Protein AF-A0A099T6M3-F1 (afdb_monomer_lite)

Foldseek 3Di:
DDAPPLLHRPLVVLLVVLVVQDQADEEEAVDPPRRHGDAPVSLLSNLVSNPYLREYEYECQPVVVDPPVRDDDSVVSVQVSVHWYKYKYDCVPPVVVVVQQDIDIDTDDPVVVVVVVVVDDPDDGDPVND

Radius of gyration: 15.7 Å; chains: 1; bounding box: 40×29×44 Å

Secondary structure (DSSP, 8-state):
--B-TTS-B-HHHHHHHHTT--SEEEEESS-TTT-SPPPHHHHHHHHHH--S--EEEEE-TTGGGS-GGG---HHHHHHHTT--EEEEEETTSTT--GGG--EEEEES-HHHHHHHHTTS-S--S-GGG-

pLDDT: mean 90.84, std 5.81, range [60.56, 97.12]

Structure (mmCIF, N/CA/C/O backbone):
data_AF-A0A099T6M3-F1
#
_entry.id   AF-A0A099T6M3-F1
#
loop_
_atom_site.group_PDB
_atom_site.id
_atom_site.type_symbol
_atom_site.label_atom_id
_atom_site.label_alt_id
_atom_site.label_comp_id
_atom_site.label_asym_id
_atom_site.label_entity_id
_atom_site.label_seq_id
_atom_site.pdbx_PDB_ins_code
_atom_site.Cartn_x
_atom_site.Cartn_y
_atom_site.Cartn_z
_atom_site.occupancy
_atom_site.B_iso_or_equiv
_atom_site.auth_seq_id
_atom_site.auth_comp_id
_atom_site.auth_asym_id
_atom_site.auth_atom_id
_atom_site.pdbx_PDB_model_num
ATOM 1 N N . MET A 1 1 ? -5.993 -12.009 -8.857 1.00 60.56 1 MET A N 1
ATOM 2 C CA . MET A 1 1 ? -6.491 -10.778 -9.497 1.00 60.56 1 MET A CA 1
ATOM 3 C C . MET A 1 1 ? -6.221 -10.928 -10.981 1.00 60.56 1 MET A C 1
ATOM 5 O O . MET A 1 1 ? -5.105 -11.323 -11.295 1.00 60.56 1 MET A O 1
ATOM 9 N N . PRO A 1 2 ? -7.208 -10.761 -11.869 1.00 81.62 2 PRO A N 1
ATOM 10 C CA . PRO A 1 2 ? -6.919 -10.769 -13.295 1.00 81.62 2 PRO A CA 1
ATOM 11 C C . PRO A 1 2 ? -6.010 -9.572 -13.632 1.00 81.62 2 PRO A C 1
ATOM 13 O O . PRO A 1 2 ? -6.097 -8.530 -12.978 1.00 81.62 2 PRO A O 1
ATOM 16 N N . PHE A 1 3 ? -5.124 -9.748 -14.606 1.00 86.38 3 PHE A N 1
ATOM 17 C CA . PHE A 1 3 ? -4.230 -8.712 -15.127 1.00 86.38 3 PHE A CA 1
ATOM 18 C C . PHE A 1 3 ? -4.585 -8.428 -16.588 1.00 86.38 3 PHE A C 1
ATOM 20 O O . PHE A 1 3 ? -5.247 -9.244 -17.237 1.00 86.38 3 PHE A O 1
ATOM 27 N N . ASN A 1 4 ? -4.142 -7.287 -17.107 1.00 87.44 4 ASN A N 1
ATOM 28 C CA . ASN A 1 4 ? -4.108 -7.062 -18.550 1.00 87.44 4 ASN A CA 1
ATOM 29 C C . ASN A 1 4 ? -3.147 -8.057 -19.229 1.00 87.44 4 ASN A C 1
ATOM 31 O O . ASN A 1 4 ? -2.339 -8.716 -18.572 1.00 87.44 4 ASN A O 1
ATOM 35 N N . ALA A 1 5 ? -3.204 -8.154 -20.560 1.00 88.50 5 ALA A N 1
ATOM 36 C CA . ALA A 1 5 ? -2.307 -9.024 -21.331 1.00 88.50 5 ALA A CA 1
ATOM 37 C C . ALA A 1 5 ? -0.815 -8.658 -21.171 1.00 88.50 5 ALA A C 1
ATOM 39 O O . ALA A 1 5 ? 0.049 -9.515 -21.333 1.00 88.50 5 ALA A O 1
ATOM 40 N N . ASP A 1 6 ? -0.524 -7.401 -20.828 1.00 87.06 6 ASP A N 1
ATOM 41 C CA . ASP A 1 6 ? 0.810 -6.878 -20.516 1.00 87.06 6 ASP A CA 1
ATOM 42 C C . ASP A 1 6 ? 1.176 -6.994 -19.023 1.00 87.06 6 ASP A C 1
ATOM 44 O O . ASP A 1 6 ? 2.159 -6.407 -18.578 1.00 87.06 6 ASP A O 1
ATOM 48 N N . TRP A 1 7 ? 0.380 -7.740 -18.251 1.00 86.88 7 TRP A N 1
ATOM 49 C CA . TRP A 1 7 ? 0.502 -7.934 -16.806 1.00 86.88 7 TRP A CA 1
ATOM 50 C C . TRP A 1 7 ? 0.225 -6.699 -15.941 1.00 86.88 7 TRP A C 1
ATOM 52 O O . TRP A 1 7 ? 0.277 -6.801 -14.716 1.00 86.88 7 TRP A O 1
ATOM 62 N N . SER A 1 8 ? -0.145 -5.554 -16.518 1.00 86.88 8 SER A N 1
ATOM 63 C CA . SER A 1 8 ? -0.546 -4.385 -15.731 1.00 86.88 8 SER A CA 1
ATOM 64 C C . SER A 1 8 ? -1.851 -4.631 -14.956 1.00 86.88 8 SER A C 1
ATOM 66 O O . SER A 1 8 ? -2.659 -5.517 -15.267 1.00 86.88 8 SER A O 1
ATOM 68 N N . LEU A 1 9 ? -2.055 -3.847 -13.895 1.00 88.69 9 LEU A N 1
ATOM 69 C CA . LEU A 1 9 ? -3.257 -3.924 -13.069 1.00 88.69 9 LEU A CA 1
ATOM 70 C C . LEU A 1 9 ? -4.497 -3.501 -13.868 1.00 88.69 9 LEU A C 1
ATOM 72 O O . LEU A 1 9 ? -4.487 -2.513 -14.596 1.00 88.69 9 LEU A O 1
ATOM 76 N N . LEU A 1 10 ? -5.614 -4.203 -13.666 1.00 91.69 10 LEU A N 1
ATOM 77 C CA . LEU A 1 10 ? -6.906 -3.835 -14.252 1.00 91.69 10 LEU A CA 1
ATOM 78 C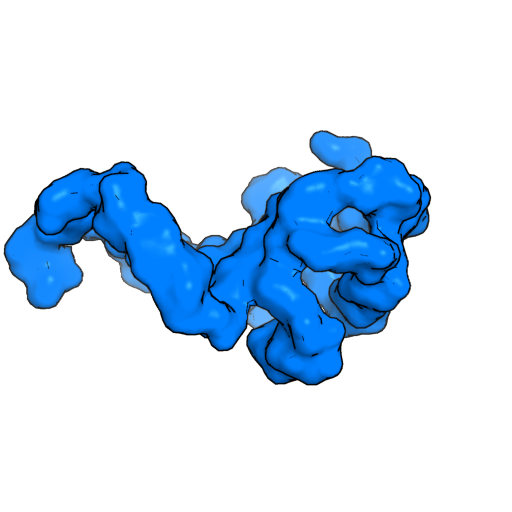 C . LEU A 1 10 ? -7.539 -2.656 -13.497 1.00 91.69 10 LEU A C 1
ATOM 80 O O . LEU A 1 10 ? -8.507 -2.832 -12.757 1.00 91.69 10 LEU A O 1
ATOM 84 N N . ILE A 1 11 ? -6.999 -1.448 -13.679 1.00 93.06 11 ILE A N 1
ATOM 85 C CA . ILE A 1 11 ? -7.402 -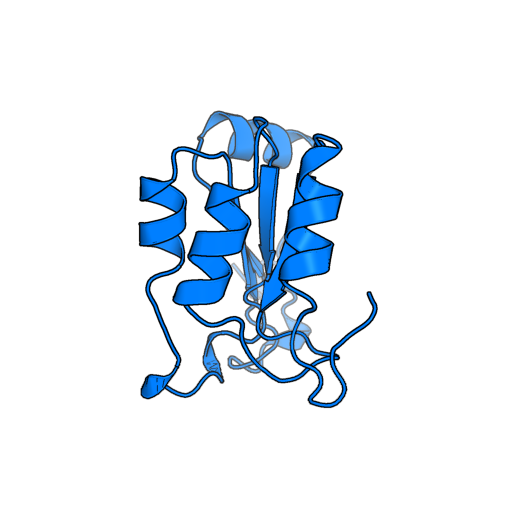0.242 -12.936 1.00 93.06 11 ILE A CA 1
ATOM 86 C C . ILE A 1 11 ? -8.910 0.017 -13.015 1.00 93.06 11 ILE A C 1
ATOM 88 O O . ILE A 1 11 ? -9.532 0.267 -11.988 1.00 93.06 11 ILE A O 1
ATOM 92 N N . GLY A 1 12 ? -9.526 -0.119 -14.194 1.00 93.44 12 GLY A N 1
ATOM 93 C CA . GLY A 1 12 ? -10.978 0.049 -14.346 1.00 93.44 12 GLY A CA 1
ATOM 94 C C . GLY A 1 12 ? -11.786 -0.919 -13.473 1.00 93.44 12 GLY A C 1
ATOM 95 O O . GLY A 1 12 ? -12.680 -0.497 -12.744 1.00 93.44 12 GLY A O 1
ATOM 96 N N . VAL A 1 13 ? -11.399 -2.198 -13.462 1.00 93.19 13 VAL A N 1
ATOM 97 C CA . VAL A 1 13 ? -12.042 -3.229 -12.631 1.00 93.19 13 VAL A CA 1
ATOM 98 C C . VAL A 1 13 ? -11.828 -2.945 -11.143 1.00 93.19 13 VAL A C 1
ATOM 100 O O . VAL A 1 13 ? -12.756 -3.095 -10.354 1.00 93.19 13 VAL A O 1
ATOM 103 N N . ILE A 1 14 ? -10.631 -2.495 -10.749 1.00 92.88 14 ILE A N 1
ATOM 104 C CA . ILE A 1 14 ? -10.344 -2.081 -9.366 1.00 92.88 14 ILE A CA 1
ATOM 105 C C . ILE A 1 14 ? -11.281 -0.949 -8.954 1.00 92.88 14 ILE A C 1
ATOM 107 O O . ILE A 1 14 ? -11.954 -1.055 -7.931 1.00 92.88 14 ILE A O 1
ATOM 111 N N . CYS A 1 15 ? -11.356 0.112 -9.757 1.00 94.56 15 CYS A N 1
ATOM 112 C CA . CYS A 1 15 ? -12.229 1.255 -9.514 1.00 94.56 15 CYS A CA 1
ATOM 113 C C . CYS A 1 15 ? -13.701 0.840 -9.380 1.00 94.56 15 CYS A C 1
ATOM 115 O O . CYS A 1 15 ? -14.398 1.347 -8.503 1.00 94.56 15 CYS A O 1
ATOM 117 N N . ASP A 1 16 ? -14.173 -0.100 -10.201 1.00 93.88 16 ASP A N 1
ATOM 118 C CA . ASP A 1 16 ? -15.542 -0.612 -10.118 1.00 93.88 16 ASP A CA 1
ATOM 119 C C . ASP A 1 16 ? -15.795 -1.420 -8.842 1.00 93.88 16 ASP A C 1
ATOM 121 O O . ASP A 1 16 ? -16.809 -1.208 -8.176 1.00 93.88 16 ASP A O 1
ATOM 125 N N . VAL A 1 17 ? -14.861 -2.286 -8.441 1.00 92.81 17 VAL A N 1
ATOM 126 C CA . VAL A 1 17 ? -14.961 -3.040 -7.180 1.00 92.81 17 VAL A CA 1
ATOM 127 C C . VAL A 1 17 ? -14.935 -2.102 -5.973 1.00 92.81 17 VAL A C 1
ATOM 129 O O . VAL A 1 17 ? -15.675 -2.308 -5.016 1.00 92.81 17 VAL A O 1
ATOM 132 N N . LEU A 1 18 ? -14.156 -1.020 -6.008 1.00 93.56 18 LEU A N 1
ATOM 133 C CA . LEU A 1 18 ? -14.120 -0.039 -4.917 1.00 93.56 18 LEU A CA 1
ATOM 134 C C . LEU A 1 18 ? -15.481 0.637 -4.665 1.00 93.56 18 LEU A C 1
ATOM 136 O O . LEU A 1 18 ? -15.753 1.059 -3.537 1.00 93.56 18 LEU A O 1
ATOM 140 N N . LYS A 1 19 ? -16.386 0.661 -5.655 1.00 90.75 19 LYS A N 1
ATOM 141 C CA . LYS A 1 19 ? -17.764 1.161 -5.483 1.00 90.75 19 LYS A CA 1
ATOM 142 C C . LYS A 1 19 ? -18.595 0.299 -4.532 1.00 90.75 19 LYS A C 1
ATOM 144 O O . LYS A 1 19 ? -19.563 0.802 -3.964 1.00 90.75 19 LYS A O 1
ATOM 149 N N . THR A 1 20 ? -18.206 -0.954 -4.279 1.00 92.75 20 THR A N 1
ATOM 150 C CA . THR A 1 20 ? -18.861 -1.808 -3.273 1.00 92.75 20 THR A CA 1
ATOM 151 C C . THR A 1 20 ? -18.496 -1.424 -1.834 1.00 92.75 20 THR A C 1
ATOM 153 O O . THR A 1 20 ? -18.927 -2.101 -0.904 1.00 92.75 20 THR A O 1
ATOM 156 N N . LYS A 1 21 ? -17.711 -0.351 -1.635 1.00 94.19 21 LYS A N 1
ATOM 157 C CA . LYS A 1 21 ? -17.285 0.184 -0.329 1.00 94.19 21 LYS A CA 1
ATOM 158 C C . LYS A 1 21 ? -16.572 -0.864 0.539 1.00 94.19 21 LYS A C 1
ATOM 160 O O . LYS A 1 21 ? -17.001 -1.124 1.667 1.00 94.19 21 LYS A O 1
ATOM 165 N N . PRO A 1 22 ? -15.490 -1.490 0.039 1.00 94.81 22 PRO A N 1
ATOM 166 C CA . PRO A 1 22 ? -14.719 -2.420 0.850 1.00 94.81 22 PRO A CA 1
ATOM 167 C C . PRO A 1 22 ? -14.156 -1.716 2.091 1.00 94.81 22 PRO A C 1
ATOM 169 O O . PRO A 1 22 ? -13.913 -0.509 2.093 1.00 94.81 22 PRO A O 1
ATOM 172 N N . ARG A 1 23 ? -13.916 -2.487 3.158 1.00 94.19 23 ARG A N 1
ATOM 173 C CA . ARG A 1 23 ? -13.269 -1.959 4.373 1.00 94.19 23 ARG A CA 1
ATOM 174 C C . ARG A 1 23 ? -11.766 -1.743 4.201 1.00 94.19 23 ARG A C 1
ATOM 176 O O . ARG A 1 23 ? -11.176 -0.987 4.964 1.00 94.19 23 ARG A O 1
ATOM 183 N N . MET A 1 24 ? -11.152 -2.427 3.238 1.00 94.19 24 MET A N 1
ATOM 184 C CA . MET A 1 24 ? -9.717 -2.366 2.997 1.00 94.19 24 MET A CA 1
ATOM 185 C C . MET A 1 24 ? -9.404 -2.651 1.527 1.00 94.19 24 MET A C 1
ATOM 187 O O . MET A 1 24 ? -9.984 -3.562 0.936 1.00 94.19 24 MET A O 1
ATOM 191 N N . LEU A 1 25 ? -8.464 -1.893 0.971 1.00 94.25 25 LEU A N 1
ATOM 192 C CA . LEU A 1 25 ? -7.800 -2.168 -0.297 1.00 94.25 25 LEU A CA 1
ATOM 193 C C . LEU A 1 25 ? -6.390 -2.669 0.017 1.00 94.25 25 LEU A C 1
ATOM 195 O O . LEU A 1 25 ? -5.634 -1.953 0.662 1.00 94.25 25 LEU A O 1
ATOM 199 N N . ILE A 1 26 ? -6.027 -3.865 -0.448 1.00 93.88 26 ILE A N 1
ATOM 200 C CA . ILE A 1 26 ? -4.637 -4.336 -0.426 1.00 93.88 26 ILE A CA 1
ATOM 201 C C . ILE A 1 26 ? -4.116 -4.296 -1.857 1.00 93.88 26 ILE A C 1
ATOM 203 O O . ILE A 1 26 ? -4.696 -4.931 -2.738 1.00 93.88 26 ILE A O 1
ATOM 207 N N . CYS A 1 27 ? -3.039 -3.5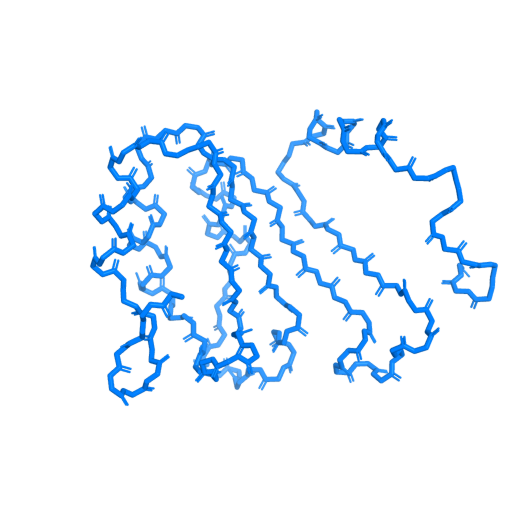54 -2.087 1.00 91.25 27 CYS A N 1
ATOM 208 C CA . CYS A 1 27 ? -2.414 -3.427 -3.395 1.00 91.25 27 CYS A CA 1
ATOM 209 C C . CYS A 1 27 ? -0.898 -3.523 -3.245 1.00 91.25 27 CYS A C 1
ATOM 211 O O . CYS A 1 27 ? -0.322 -2.811 -2.433 1.00 91.25 27 CYS A O 1
ATOM 213 N N . SER A 1 28 ? -0.261 -4.387 -4.030 1.00 91.25 28 SER A N 1
ATOM 214 C CA . SER A 1 28 ? 1.198 -4.487 -4.107 1.00 91.25 28 SER A CA 1
ATOM 215 C C . SER A 1 28 ? 1.684 -3.863 -5.404 1.00 91.25 28 SER A C 1
ATOM 217 O O . SER A 1 28 ? 1.215 -4.2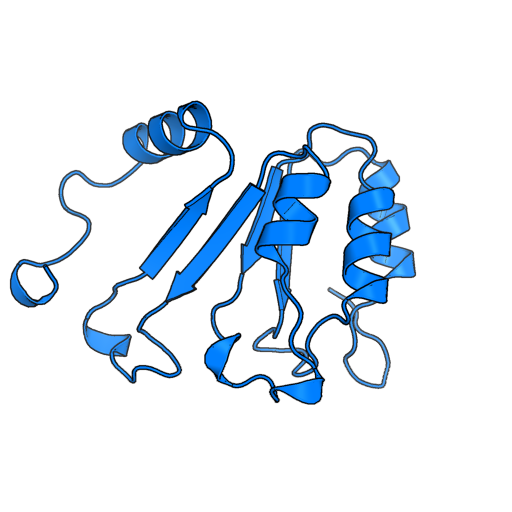67 -6.473 1.00 91.25 28 SER A O 1
ATOM 219 N N . SER A 1 29 ? 2.634 -2.939 -5.328 1.00 90.06 29 SER A N 1
ATOM 220 C CA . SER A 1 29 ? 3.228 -2.332 -6.513 1.00 90.06 29 SER A CA 1
ATOM 221 C C . SER A 1 29 ? 4.683 -1.923 -6.255 1.00 90.06 29 SER A C 1
ATOM 223 O O . SER A 1 29 ? 4.909 -0.996 -5.481 1.00 90.06 29 SER A O 1
ATOM 225 N N . PRO A 1 30 ? 5.664 -2.529 -6.950 1.00 89.25 30 PRO A N 1
ATOM 226 C CA . PRO A 1 30 ? 5.519 -3.651 -7.885 1.00 89.25 30 PRO A CA 1
ATOM 227 C C . PRO A 1 30 ? 5.030 -4.935 -7.203 1.00 89.25 30 PRO A C 1
ATOM 229 O O . PRO A 1 30 ? 5.427 -5.239 -6.078 1.00 89.25 30 PRO A O 1
ATOM 232 N N . SER A 1 31 ? 4.190 -5.714 -7.889 1.00 82.62 31 SER A N 1
ATOM 233 C CA . SER A 1 31 ? 3.803 -7.051 -7.418 1.00 82.62 31 SER A CA 1
ATOM 234 C C . SER A 1 31 ? 4.808 -8.102 -7.885 1.00 82.62 31 SER A C 1
ATOM 236 O O . SER A 1 31 ? 5.304 -8.034 -9.009 1.00 82.62 31 SER A O 1
ATOM 238 N N . HIS A 1 32 ? 5.036 -9.137 -7.073 1.00 77.69 32 HIS A N 1
ATOM 239 C CA . HIS A 1 32 ? 5.885 -10.277 -7.440 1.00 77.69 32 HIS A CA 1
ATOM 240 C C . HIS A 1 32 ? 5.315 -11.138 -8.573 1.00 77.69 32 HIS A C 1
ATOM 242 O O . HIS A 1 32 ? 6.049 -11.956 -9.120 1.00 77.69 32 HIS A O 1
ATOM 248 N N . TYR A 1 33 ? 4.030 -10.977 -8.910 1.00 74.00 33 TYR A N 1
ATOM 249 C CA . TYR A 1 33 ? 3.397 -11.667 -10.036 1.00 74.00 33 TYR A CA 1
ATOM 250 C C . TYR A 1 33 ? 3.340 -10.825 -11.309 1.00 74.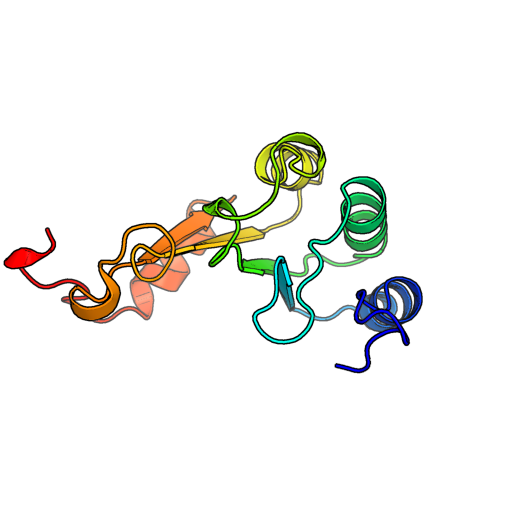00 33 TYR A C 1
ATOM 252 O O . TYR A 1 33 ? 3.629 -11.352 -12.377 1.00 74.00 33 TYR A O 1
ATOM 260 N N . SER A 1 34 ? 2.928 -9.554 -11.215 1.00 69.62 34 SER A N 1
ATOM 261 C CA . SER A 1 34 ? 2.717 -8.731 -12.408 1.00 69.62 34 SER A CA 1
ATOM 262 C C . SER A 1 34 ? 4.019 -8.226 -13.002 1.00 69.62 34 SER A C 1
ATOM 264 O O . SER A 1 34 ? 4.169 -8.291 -14.212 1.00 69.62 34 SER A O 1
ATOM 266 N N . GLY A 1 35 ? 4.961 -7.745 -12.187 1.00 69.00 35 GLY A N 1
ATOM 267 C CA . GLY A 1 35 ? 6.173 -7.077 -12.666 1.00 69.00 35 GLY A CA 1
ATOM 268 C C . GLY A 1 35 ? 6.032 -5.548 -12.743 1.00 69.00 35 GLY A C 1
ATOM 269 O O . GLY A 1 35 ? 6.737 -4.876 -11.990 1.00 69.00 35 GLY A O 1
ATOM 270 N N . PRO A 1 36 ? 5.143 -4.962 -13.579 1.00 83.06 36 PRO A N 1
ATOM 271 C CA . PRO A 1 36 ? 4.979 -3.515 -13.660 1.00 83.06 36 PRO A CA 1
ATOM 272 C C . PRO A 1 36 ? 4.522 -2.878 -12.345 1.00 83.06 36 PRO A C 1
ATOM 274 O O . PRO A 1 36 ? 3.638 -3.394 -11.652 1.00 83.06 36 PRO A O 1
ATOM 277 N N . ALA A 1 37 ? 5.111 -1.721 -12.043 1.00 89.81 37 ALA A N 1
ATOM 278 C CA . ALA A 1 37 ? 4.613 -0.807 -11.025 1.00 89.81 37 ALA A CA 1
ATOM 279 C C . ALA A 1 37 ? 3.362 -0.079 -11.538 1.00 89.81 37 ALA A C 1
ATOM 281 O O . ALA A 1 37 ? 3.264 0.237 -12.724 1.00 89.81 37 ALA A O 1
ATOM 282 N N . ILE A 1 38 ? 2.430 0.227 -10.637 1.00 93.06 38 ILE A N 1
ATOM 283 C CA . ILE A 1 38 ? 1.352 1.178 -10.901 1.00 93.06 38 ILE A CA 1
ATOM 284 C C . ILE A 1 38 ? 1.958 2.543 -11.232 1.00 93.06 38 ILE A C 1
ATOM 286 O O . ILE A 1 38 ? 2.909 2.973 -10.580 1.00 93.06 38 ILE A O 1
ATOM 290 N N . SER A 1 39 ? 1.421 3.236 -12.230 1.00 93.50 39 SER A N 1
ATOM 291 C CA . SER A 1 39 ? 1.831 4.614 -12.509 1.00 93.50 39 SER A CA 1
ATOM 292 C C . SER A 1 39 ? 1.188 5.600 -11.529 1.00 93.50 39 SER A C 1
ATOM 294 O O . SER A 1 39 ? 0.131 5.333 -10.952 1.00 93.50 39 SER A O 1
ATOM 296 N N . GLU A 1 40 ? 1.768 6.798 -11.392 1.00 94.88 40 GLU A N 1
ATOM 297 C CA . GLU A 1 40 ? 1.187 7.864 -10.562 1.00 94.88 40 GLU A CA 1
ATOM 298 C C . GLU A 1 40 ? -0.267 8.176 -10.958 1.00 94.88 40 GLU A C 1
ATOM 300 O O . GLU A 1 40 ? -1.145 8.332 -10.105 1.00 94.88 40 GLU A O 1
ATOM 305 N N . LYS A 1 41 ? -0.536 8.247 -12.268 1.00 95.88 41 LYS A N 1
ATOM 306 C CA . LYS A 1 41 ? -1.865 8.546 -12.812 1.00 95.88 41 LYS A CA 1
ATOM 307 C C . LYS A 1 41 ? -2.888 7.496 -12.383 1.00 95.88 41 LYS A C 1
ATOM 309 O O . LYS A 1 41 ? -3.976 7.845 -11.927 1.00 95.88 41 LYS A O 1
ATOM 314 N N . GLU A 1 42 ? -2.537 6.224 -12.523 1.00 95.31 42 GLU A N 1
ATOM 315 C CA . GLU A 1 42 ? -3.402 5.109 -12.143 1.00 95.31 42 GLU A CA 1
ATOM 316 C C . GLU A 1 42 ? -3.604 5.054 -10.631 1.00 95.31 42 GLU A C 1
ATOM 318 O O . GLU A 1 42 ? -4.726 4.860 -10.169 1.00 95.31 42 GLU A O 1
ATOM 323 N N . PHE A 1 43 ? -2.552 5.300 -9.850 1.00 95.81 43 PHE A N 1
ATOM 324 C CA . PHE A 1 43 ? -2.641 5.345 -8.396 1.00 95.81 43 PHE A CA 1
ATOM 325 C C . PHE A 1 43 ? -3.619 6.427 -7.926 1.00 95.81 43 PHE A C 1
ATOM 327 O O . PHE A 1 43 ? -4.537 6.147 -7.153 1.00 95.81 43 PHE A O 1
ATOM 334 N N . ARG A 1 44 ? -3.510 7.647 -8.468 1.00 96.38 44 ARG A N 1
ATOM 335 C CA . ARG A 1 44 ? -4.462 8.737 -8.196 1.00 96.38 44 ARG A CA 1
ATOM 336 C C . ARG A 1 44 ? -5.889 8.375 -8.610 1.00 96.38 44 ARG A C 1
ATOM 338 O O . ARG A 1 44 ? -6.826 8.681 -7.876 1.00 96.38 44 ARG A O 1
ATOM 345 N N . GLN A 1 45 ? -6.063 7.698 -9.746 1.00 96.12 45 GLN A N 1
ATOM 346 C CA . GLN A 1 45 ? -7.372 7.234 -10.214 1.00 96.12 45 GLN A CA 1
ATOM 347 C C . GLN A 1 45 ? -8.000 6.206 -9.259 1.00 96.12 45 GLN A C 1
ATOM 349 O O . GLN A 1 45 ? -9.190 6.301 -8.941 1.00 96.12 45 GLN A O 1
ATOM 354 N N . VAL A 1 46 ? -7.208 5.247 -8.770 1.00 95.56 46 VAL A N 1
ATOM 355 C CA . VAL A 1 46 ? -7.647 4.263 -7.772 1.00 95.56 46 VAL A CA 1
ATOM 356 C C . VAL A 1 46 ? -8.073 4.975 -6.490 1.00 95.56 46 VAL A C 1
ATOM 358 O O . VAL A 1 46 ? -9.192 4.761 -6.027 1.00 95.56 46 VAL A O 1
ATOM 361 N N . LEU A 1 47 ? -7.238 5.872 -5.956 1.00 94.94 47 LEU A N 1
ATOM 362 C CA . LEU A 1 47 ? -7.539 6.614 -4.727 1.00 94.94 47 LEU A CA 1
ATOM 363 C C . LEU A 1 47 ? -8.807 7.466 -4.845 1.00 94.94 47 LEU A C 1
ATOM 365 O O . LEU A 1 47 ? -9.633 7.458 -3.932 1.00 94.94 47 LEU A O 1
ATOM 369 N N . ALA A 1 48 ? -9.002 8.143 -5.979 1.00 94.31 48 ALA A N 1
ATOM 370 C CA . ALA A 1 48 ? -10.204 8.932 -6.250 1.00 94.31 48 ALA A CA 1
ATOM 371 C C . ALA A 1 48 ? -11.486 8.080 -6.311 1.00 94.31 48 ALA A C 1
ATOM 373 O O . ALA A 1 48 ? -12.576 8.588 -6.063 1.00 94.31 48 ALA A O 1
ATOM 374 N N . SER A 1 49 ? -11.368 6.783 -6.612 1.00 94.38 49 SER A N 1
ATOM 375 C CA . SER A 1 49 ? -12.508 5.858 -6.698 1.00 94.38 49 SER A CA 1
ATOM 376 C C . SER A 1 49 ? -12.922 5.277 -5.342 1.00 94.38 49 SER A C 1
ATOM 378 O O . SER A 1 49 ? -13.975 4.647 -5.228 1.00 94.38 49 SER A O 1
ATOM 380 N N . ILE A 1 50 ? -12.112 5.469 -4.297 1.00 93.31 50 ILE A N 1
ATOM 381 C CA . ILE A 1 50 ? -12.428 5.004 -2.946 1.00 93.31 50 ILE A CA 1
ATOM 382 C C . ILE A 1 50 ? -13.470 5.947 -2.332 1.00 93.31 50 ILE A C 1
ATOM 384 O O . ILE A 1 50 ? -13.150 7.032 -1.845 1.00 93.31 50 ILE A O 1
ATOM 388 N N . MET A 1 51 ? -14.727 5.505 -2.324 1.00 80.19 51 MET A N 1
ATOM 389 C CA . MET A 1 51 ? -15.879 6.272 -1.820 1.00 80.19 51 MET A CA 1
ATOM 390 C C . MET A 1 51 ? -16.094 6.160 -0.299 1.00 80.19 51 MET A C 1
ATOM 392 O O . MET A 1 51 ? -16.985 6.810 0.243 1.00 80.19 51 MET A O 1
ATOM 396 N N . SER A 1 52 ? -15.340 5.299 0.386 1.00 81.00 52 SER A N 1
ATOM 397 C CA . SER A 1 52 ? -15.450 5.025 1.825 1.00 81.00 52 SER A CA 1
ATOM 398 C C . SER A 1 52 ? -14.162 5.371 2.581 1.00 81.00 52 SER A C 1
ATOM 400 O O . SER A 1 52 ? -13.128 5.657 1.978 1.00 81.00 52 SER A O 1
ATOM 402 N N . GLU A 1 53 ? -14.212 5.262 3.910 1.00 85.56 53 GLU A N 1
ATOM 403 C CA . GLU A 1 53 ? -13.049 5.225 4.815 1.00 85.56 53 GLU A CA 1
ATOM 404 C C . GLU A 1 53 ? -12.294 3.881 4.715 1.00 85.56 53 GLU A C 1
ATOM 406 O O . GLU A 1 53 ? -11.964 3.249 5.719 1.00 85.56 53 GLU A O 1
ATOM 411 N N . ALA A 1 54 ? -12.105 3.360 3.498 1.00 93.69 54 ALA A N 1
ATOM 412 C CA . ALA A 1 54 ? -11.385 2.109 3.303 1.00 93.69 54 ALA A CA 1
ATOM 413 C C . ALA A 1 54 ? -9.918 2.294 3.700 1.00 93.69 54 ALA A C 1
ATOM 415 O O . ALA A 1 54 ? -9.260 3.219 3.227 1.00 93.69 54 ALA A O 1
ATOM 416 N N . LEU A 1 55 ? -9.397 1.372 4.509 1.00 94.75 55 LEU A N 1
ATOM 417 C CA . LEU A 1 55 ? -7.973 1.328 4.812 1.00 94.75 55 LEU A CA 1
ATOM 418 C C . LEU A 1 55 ? -7.186 0.936 3.557 1.00 94.75 55 LEU A C 1
ATOM 420 O O . LEU A 1 55 ? -7.445 -0.109 2.961 1.00 94.75 55 LEU A O 1
ATOM 424 N N . ILE A 1 56 ? -6.206 1.741 3.168 1.00 96.44 56 ILE A N 1
ATOM 425 C CA . ILE A 1 56 ? -5.311 1.428 2.054 1.00 96.44 56 ILE A CA 1
ATOM 426 C C . ILE A 1 56 ? -4.074 0.726 2.609 1.00 96.44 56 ILE A C 1
ATOM 428 O O . ILE A 1 56 ? -3.308 1.316 3.356 1.00 96.44 56 ILE A O 1
ATOM 432 N N . CYS A 1 57 ? -3.860 -0.531 2.247 1.00 96.38 57 CYS A N 1
ATOM 433 C CA . CYS A 1 57 ? -2.636 -1.268 2.530 1.00 96.38 57 CYS A CA 1
ATOM 434 C C . CYS A 1 57 ? -1.825 -1.370 1.234 1.00 96.38 57 CYS A C 1
ATOM 436 O O . CYS A 1 57 ? -2.194 -2.118 0.325 1.00 96.38 57 CYS A O 1
ATOM 438 N N . PHE A 1 58 ? -0.763 -0.577 1.132 1.00 95.94 58 PHE A N 1
ATOM 439 C CA . PHE A 1 58 ? 0.092 -0.493 -0.045 1.00 95.94 58 PHE A CA 1
ATOM 440 C C . PHE A 1 58 ? 1.413 -1.222 0.214 1.00 95.94 58 PHE A C 1
ATOM 442 O O . PHE A 1 58 ? 2.186 -0.828 1.081 1.00 95.94 58 PHE A O 1
ATOM 449 N N . ASP A 1 59 ? 1.646 -2.328 -0.487 1.00 95.00 59 ASP A N 1
ATOM 450 C CA . ASP A 1 59 ? 2.848 -3.150 -0.345 1.00 95.00 59 ASP A CA 1
ATOM 451 C C . ASP A 1 59 ? 3.918 -2.722 -1.355 1.00 95.00 59 ASP A C 1
ATOM 453 O O . ASP A 1 59 ? 3.778 -2.917 -2.567 1.00 95.00 59 ASP A O 1
ATOM 457 N N . GLU A 1 60 ? 4.988 -2.146 -0.814 1.00 93.81 60 GLU A N 1
ATOM 458 C CA . GLU A 1 60 ? 6.152 -1.618 -1.512 1.00 93.81 60 GLU A CA 1
ATOM 459 C C . GLU A 1 60 ? 7.382 -2.527 -1.348 1.00 93.81 60 GLU A C 1
ATOM 461 O O . GLU A 1 60 ? 8.519 -2.063 -1.406 1.00 93.81 60 GLU A O 1
ATOM 466 N N . ALA A 1 61 ? 7.207 -3.840 -1.162 1.00 92.00 61 ALA A N 1
ATOM 467 C CA . ALA A 1 61 ? 8.330 -4.766 -0.974 1.00 92.00 61 ALA A CA 1
ATOM 468 C C . ALA A 1 61 ? 9.404 -4.732 -2.086 1.00 92.00 61 ALA A C 1
ATOM 470 O O . ALA A 1 61 ? 10.514 -5.215 -1.862 1.00 92.00 61 ALA A O 1
ATOM 471 N N . TYR A 1 62 ? 9.072 -4.210 -3.271 1.00 90.50 62 TYR A N 1
ATOM 472 C CA . TYR A 1 62 ? 9.955 -4.101 -4.435 1.00 90.50 62 TYR A CA 1
ATOM 473 C C . TYR A 1 62 ? 10.166 -2.649 -4.906 1.00 90.50 62 TYR A C 1
ATOM 475 O O . TYR A 1 62 ? 10.635 -2.433 -6.023 1.00 90.50 62 TYR A O 1
ATOM 483 N N . VAL A 1 63 ? 9.822 -1.637 -4.104 1.00 89.81 63 VAL A N 1
ATOM 484 C CA . VAL A 1 63 ? 9.923 -0.228 -4.536 1.00 89.81 63 VAL A CA 1
ATOM 485 C C . VAL A 1 63 ? 11.358 0.170 -4.895 1.00 89.81 63 VAL A C 1
ATOM 487 O O . VAL A 1 63 ? 11.590 0.945 -5.824 1.00 89.81 63 VAL A O 1
ATOM 490 N N . GLU A 1 64 ? 12.350 -0.418 -4.225 1.00 89.38 64 GLU A N 1
ATOM 491 C CA . GLU A 1 64 ? 13.763 -0.102 -4.423 1.00 89.38 64 GLU A CA 1
ATOM 492 C C . GLU A 1 64 ? 14.311 -0.566 -5.779 1.00 89.38 64 GLU A C 1
ATOM 494 O O . GLU A 1 64 ? 15.363 -0.071 -6.190 1.00 89.38 64 GLU A O 1
ATOM 499 N N . VAL A 1 65 ? 13.617 -1.467 -6.487 1.00 86.81 65 VAL A N 1
ATOM 500 C CA . VAL A 1 65 ? 14.028 -1.954 -7.818 1.00 86.81 65 VAL A CA 1
ATOM 501 C C . VAL A 1 65 ? 13.288 -1.273 -8.975 1.00 86.81 65 VAL A C 1
ATOM 503 O O . VAL A 1 65 ? 13.611 -1.526 -10.130 1.00 86.81 65 VAL A O 1
ATOM 506 N N . VAL A 1 66 ? 12.330 -0.381 -8.695 1.00 89.38 66 VAL A N 1
ATOM 507 C CA . VAL A 1 66 ? 11.648 0.419 -9.730 1.00 89.38 66 VAL A CA 1
ATOM 508 C C . VAL A 1 66 ? 12.632 1.418 -10.333 1.00 89.38 66 VAL A C 1
ATOM 510 O O . VAL A 1 66 ? 13.353 2.081 -9.588 1.00 89.38 66 VAL A O 1
ATOM 513 N N . GLU A 1 67 ? 12.658 1.574 -11.656 1.00 88.44 67 GLU A N 1
ATOM 514 C CA . GLU A 1 67 ? 13.468 2.612 -12.307 1.00 88.44 67 GLU A CA 1
ATOM 515 C C . GLU A 1 67 ? 13.079 4.012 -11.823 1.00 88.44 67 GLU A C 1
ATOM 517 O O . GLU A 1 67 ? 11.898 4.326 -11.686 1.00 88.44 67 GLU A O 1
ATOM 522 N N . SER A 1 68 ? 14.064 4.883 -11.601 1.00 87.69 68 SER A N 1
ATOM 523 C CA . SER A 1 68 ? 13.839 6.228 -11.055 1.00 87.69 68 SER A CA 1
ATOM 524 C C . SER A 1 68 ? 12.851 7.068 -11.873 1.00 87.69 68 SER A C 1
ATOM 526 O O . SER A 1 68 ? 12.112 7.855 -11.293 1.00 87.69 68 SER A O 1
ATOM 528 N N . SER A 1 69 ? 12.809 6.881 -13.196 1.00 88.44 69 SER A N 1
ATOM 529 C CA . SER A 1 69 ? 11.865 7.530 -14.124 1.00 88.44 69 SER A CA 1
ATOM 530 C C . SER A 1 69 ? 10.402 7.147 -13.884 1.00 88.44 69 SER A C 1
ATOM 532 O O . SER A 1 69 ? 9.511 7.913 -14.238 1.00 88.44 69 SER A O 1
ATOM 534 N N . ASN A 1 70 ? 10.160 5.982 -13.280 1.00 86.38 70 ASN A N 1
ATOM 535 C CA . ASN A 1 70 ? 8.831 5.431 -13.019 1.00 86.38 70 ASN A CA 1
ATOM 536 C C . ASN A 1 70 ? 8.412 5.566 -11.544 1.00 86.38 70 ASN A C 1
ATOM 538 O O . ASN A 1 70 ? 7.305 5.169 -11.181 1.00 86.38 70 ASN A O 1
ATOM 542 N N . ARG A 1 71 ? 9.281 6.107 -10.678 1.00 89.25 71 ARG A N 1
ATOM 543 C CA . ARG A 1 71 ? 8.965 6.357 -9.265 1.00 89.25 71 ARG A CA 1
ATOM 544 C C . ARG A 1 71 ? 8.181 7.653 -9.107 1.00 89.25 71 ARG A C 1
ATOM 546 O O . ARG A 1 71 ? 8.471 8.653 -9.756 1.00 89.25 71 ARG A O 1
ATOM 553 N N . PHE A 1 72 ? 7.250 7.651 -8.165 1.00 93.81 72 PHE A N 1
ATOM 554 C CA . PHE A 1 72 ? 6.527 8.837 -7.721 1.00 93.81 72 PHE A CA 1
ATOM 555 C C . PHE A 1 72 ? 6.413 8.834 -6.195 1.00 93.81 72 PHE A C 1
ATOM 557 O O . PHE A 1 72 ? 6.638 7.814 -5.546 1.00 93.81 72 PHE A O 1
ATOM 564 N N . SER A 1 73 ? 6.072 9.985 -5.618 1.00 92.94 73 SER A N 1
ATOM 565 C CA . SER A 1 73 ? 5.938 10.149 -4.167 1.00 92.94 73 SER A CA 1
ATOM 566 C C . SER A 1 73 ? 4.586 9.630 -3.667 1.00 92.94 73 SER A C 1
ATOM 568 O O . SER A 1 73 ? 3.703 10.414 -3.317 1.00 92.94 73 SER A O 1
ATOM 570 N N . ASP A 1 74 ? 4.418 8.311 -3.633 1.00 93.12 74 ASP A N 1
ATOM 571 C CA . ASP A 1 74 ? 3.216 7.608 -3.167 1.00 93.12 74 ASP A CA 1
ATOM 572 C C . ASP A 1 74 ? 2.739 8.086 -1.781 1.00 93.12 74 ASP A C 1
ATOM 574 O O . ASP A 1 74 ? 1.564 8.409 -1.618 1.00 93.12 74 ASP A O 1
ATOM 578 N N . LEU A 1 75 ? 3.651 8.252 -0.816 1.00 94.69 75 LEU A N 1
ATOM 579 C CA . LEU A 1 75 ? 3.360 8.727 0.539 1.00 94.69 75 LEU A CA 1
ATOM 580 C C . LEU A 1 75 ? 2.770 10.139 0.564 1.00 94.69 75 LEU A C 1
ATOM 582 O O . LEU A 1 75 ? 1.907 10.430 1.391 1.00 94.69 75 LEU A O 1
ATOM 586 N N . VAL A 1 76 ? 3.229 11.021 -0.330 1.00 95.75 76 VAL A N 1
ATOM 587 C CA . VAL A 1 76 ? 2.688 12.383 -0.447 1.00 95.75 76 VAL A CA 1
ATOM 588 C C . VAL A 1 76 ? 1.264 12.311 -0.982 1.00 95.75 76 VAL A C 1
ATOM 590 O O . VAL A 1 76 ? 0.361 12.884 -0.387 1.00 95.75 76 VAL A O 1
ATOM 593 N N . ILE A 1 77 ? 1.036 11.524 -2.034 1.00 96.56 77 ILE A N 1
ATOM 594 C CA . ILE A 1 77 ? -0.295 11.348 -2.628 1.00 96.56 77 ILE A CA 1
ATOM 595 C C . ILE A 1 77 ? -1.268 10.712 -1.629 1.00 96.56 77 ILE A C 1
ATOM 597 O O . ILE A 1 77 ? -2.415 11.141 -1.517 1.00 96.56 77 ILE A O 1
ATOM 601 N N . LEU A 1 78 ? -0.814 9.702 -0.888 1.00 95.50 78 LEU A N 1
ATOM 602 C CA . LEU A 1 78 ? -1.588 9.044 0.157 1.00 95.50 78 LEU A CA 1
ATOM 603 C C . LEU A 1 78 ? -1.950 10.019 1.278 1.00 95.50 78 LEU A C 1
ATOM 605 O O . LEU A 1 78 ? -3.112 10.079 1.677 1.00 95.50 78 LEU A O 1
ATOM 609 N N . LYS A 1 79 ? -0.991 10.826 1.741 1.00 94.69 79 LYS A N 1
ATOM 610 C CA . LYS A 1 79 ? -1.234 11.878 2.732 1.00 94.69 79 LYS A CA 1
ATOM 611 C C . LYS A 1 79 ? -2.248 12.907 2.228 1.00 94.69 79 LYS A C 1
ATOM 613 O O . LYS A 1 79 ? -3.202 13.207 2.939 1.00 94.69 79 LYS A O 1
ATOM 618 N N . ASP A 1 80 ? -2.079 13.393 1.002 1.00 94.62 80 ASP A N 1
ATOM 619 C CA . ASP A 1 80 ? -2.957 14.397 0.391 1.00 94.62 80 ASP A CA 1
ATOM 620 C C . ASP A 1 80 ? -4.370 13.856 0.127 1.00 94.62 80 ASP A C 1
ATOM 622 O O . ASP A 1 80 ? -5.332 14.620 0.091 1.00 94.62 80 ASP A O 1
ATOM 626 N N . SER A 1 81 ? -4.522 12.535 -0.024 1.00 93.25 81 SER A N 1
ATOM 627 C CA . SER A 1 81 ? -5.833 11.901 -0.193 1.00 93.25 81 SER A CA 1
ATOM 628 C C . SER A 1 81 ? -6.719 11.984 1.056 1.00 93.25 81 SER A C 1
ATOM 630 O O . SER A 1 81 ? -7.931 11.795 0.947 1.00 93.25 81 SER A O 1
ATOM 632 N N . GLY A 1 82 ? -6.128 12.220 2.235 1.00 92.00 82 GLY A N 1
ATOM 633 C CA . GLY A 1 82 ? -6.831 12.241 3.521 1.00 92.00 82 GLY A CA 1
ATOM 634 C C . GLY A 1 82 ? -7.391 10.884 3.965 1.00 92.00 82 GLY A C 1
ATOM 635 O O . GLY A 1 82 ? -8.178 10.835 4.904 1.00 92.00 82 GLY A O 1
ATOM 636 N N . LYS A 1 83 ? -7.022 9.786 3.294 1.00 92.25 83 LYS A N 1
ATOM 637 C CA . LYS A 1 83 ? -7.522 8.434 3.581 1.00 92.25 83 LYS A CA 1
ATOM 638 C C . LYS A 1 83 ? -6.592 7.687 4.539 1.00 92.25 83 LYS A C 1
ATOM 640 O O . LYS A 1 83 ? -5.375 7.875 4.468 1.00 92.25 83 LYS A O 1
ATOM 645 N N . PRO A 1 84 ? -7.120 6.787 5.388 1.00 94.94 84 PRO A N 1
ATOM 646 C CA . PRO A 1 84 ? -6.279 5.949 6.230 1.00 94.94 84 PRO A CA 1
ATOM 647 C C . PRO A 1 84 ? -5.444 4.993 5.370 1.00 94.94 84 PRO A C 1
ATOM 649 O O . PRO A 1 84 ? -5.980 4.276 4.521 1.00 94.94 84 PRO A O 1
ATOM 652 N N . PHE A 1 85 ? -4.134 4.940 5.613 1.00 96.00 85 PHE A N 1
ATOM 653 C CA . PHE A 1 85 ? -3.210 4.074 4.886 1.00 96.00 85 PHE A CA 1
ATOM 654 C C . PHE A 1 85 ? -2.148 3.413 5.776 1.00 96.00 85 PHE A C 1
ATOM 656 O O . PHE A 1 85 ? -1.800 3.896 6.857 1.00 96.00 85 PHE A O 1
ATOM 663 N N . ILE A 1 86 ? -1.609 2.306 5.264 1.00 97.12 86 ILE A N 1
ATOM 664 C CA . ILE A 1 86 ? -0.401 1.612 5.702 1.00 97.12 86 ILE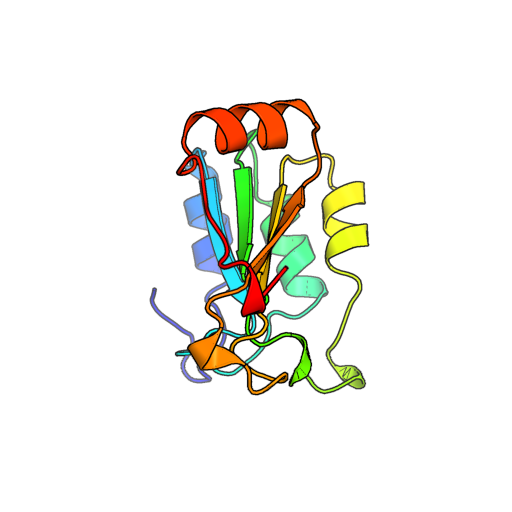 A CA 1
ATOM 665 C C . ILE A 1 86 ? 0.429 1.343 4.447 1.00 97.12 86 ILE A C 1
ATOM 667 O O . ILE A 1 86 ? -0.045 0.661 3.544 1.00 97.12 86 ILE A O 1
ATOM 671 N N . VAL A 1 87 ? 1.664 1.829 4.407 1.00 97.00 87 VAL A N 1
ATOM 672 C CA . VAL A 1 87 ? 2.657 1.439 3.402 1.00 97.00 87 VAL A CA 1
ATOM 673 C C . VAL A 1 87 ? 3.601 0.419 4.020 1.00 97.00 87 VAL A C 1
ATOM 675 O O . VAL A 1 87 ? 4.181 0.692 5.069 1.00 97.00 87 VAL A O 1
ATOM 678 N N . LEU A 1 88 ? 3.741 -0.753 3.406 1.00 96.69 88 LEU A N 1
ATOM 679 C CA . LEU A 1 88 ? 4.575 -1.853 3.886 1.00 96.69 88 LEU A CA 1
ATOM 680 C C . LEU A 1 88 ? 5.889 -1.906 3.116 1.00 96.69 88 LEU A C 1
ATOM 682 O O . LEU A 1 88 ? 5.895 -1.886 1.891 1.00 96.69 88 LEU A O 1
ATOM 686 N N . ARG A 1 89 ? 7.002 -2.051 3.837 1.00 95.56 89 ARG A N 1
ATOM 687 C CA . ARG A 1 89 ? 8.338 -2.245 3.261 1.00 95.56 89 ARG A CA 1
ATOM 688 C C . ARG A 1 89 ? 9.093 -3.346 3.989 1.00 95.56 89 ARG A C 1
ATOM 690 O O . ARG A 1 89 ? 8.760 -3.732 5.114 1.00 95.56 89 ARG A O 1
ATOM 697 N N . THR A 1 90 ? 10.134 -3.875 3.351 1.00 95.75 90 THR A N 1
ATOM 698 C CA . THR A 1 90 ? 10.907 -4.989 3.905 1.00 95.75 90 THR A CA 1
ATOM 699 C C . THR A 1 90 ? 12.395 -4.888 3.614 1.00 95.75 90 THR A C 1
ATOM 701 O O . THR A 1 90 ? 12.815 -4.516 2.525 1.00 95.75 90 THR A O 1
ATOM 704 N N . PHE A 1 91 ? 13.204 -5.365 4.559 1.00 95.06 91 PHE A N 1
ATOM 705 C CA . PHE A 1 91 ? 14.633 -5.587 4.346 1.00 95.06 91 PHE A CA 1
ATOM 706 C C . PHE A 1 91 ? 14.928 -6.906 3.606 1.00 95.06 91 PHE A C 1
ATOM 708 O O . PHE A 1 91 ? 16.078 -7.244 3.341 1.00 95.06 91 PHE A O 1
ATOM 715 N N . SER A 1 92 ? 13.901 -7.681 3.244 1.00 94.06 92 SER A N 1
ATOM 716 C CA . SER A 1 92 ? 14.096 -9.008 2.646 1.00 94.06 92 SER A CA 1
ATOM 717 C C . SER A 1 92 ? 14.511 -8.983 1.173 1.00 94.06 92 SER A C 1
ATOM 719 O O . SER A 1 92 ? 14.957 -10.013 0.673 1.00 94.06 92 SER A O 1
ATOM 721 N N . LYS A 1 93 ? 14.286 -7.874 0.455 1.00 91.50 93 LYS A N 1
ATOM 722 C CA . LYS A 1 93 ? 14.450 -7.800 -1.007 1.00 91.50 93 LYS A CA 1
ATOM 723 C C . LYS A 1 93 ? 15.738 -7.083 -1.387 1.00 91.50 93 LYS A C 1
ATOM 725 O O . LYS A 1 93 ? 16.796 -7.694 -1.298 1.00 91.50 93 LYS A O 1
ATOM 730 N N . ALA A 1 94 ? 15.670 -5.804 -1.756 1.00 91.44 94 ALA A N 1
ATOM 731 C CA . ALA A 1 94 ? 16.828 -5.041 -2.225 1.00 91.44 94 ALA A CA 1
ATOM 732 C C . ALA A 1 94 ? 17.999 -5.018 -1.228 1.00 91.44 94 ALA A C 1
ATOM 734 O O . ALA A 1 94 ? 19.153 -4.952 -1.632 1.00 91.44 94 ALA A O 1
ATOM 735 N N . TYR A 1 95 ? 17.706 -5.139 0.068 1.00 92.19 95 TYR A N 1
ATOM 736 C CA . TYR A 1 95 ? 18.714 -5.166 1.126 1.00 92.19 95 TYR A CA 1
ATOM 737 C C . TYR A 1 95 ? 19.356 -6.546 1.352 1.00 92.19 95 TYR A C 1
ATOM 739 O O . TYR A 1 95 ? 20.328 -6.641 2.091 1.00 92.19 95 TYR A O 1
ATOM 747 N N . GLY A 1 96 ? 18.836 -7.630 0.763 1.00 92.69 96 GLY A N 1
ATOM 748 C CA . GLY A 1 96 ? 19.408 -8.977 0.901 1.00 92.69 96 GLY A CA 1
ATOM 749 C C . GLY A 1 96 ? 19.300 -9.599 2.302 1.00 92.69 96 GLY A C 1
ATOM 750 O O . GLY A 1 96 ? 19.862 -10.663 2.548 1.00 92.69 96 GLY A O 1
ATOM 751 N N . LEU A 1 97 ? 18.549 -8.991 3.227 1.00 93.88 97 LEU A N 1
ATOM 752 C CA . LEU A 1 97 ? 18.447 -9.415 4.631 1.00 93.88 97 LEU A CA 1
ATOM 753 C C . LEU A 1 97 ? 17.229 -10.314 4.887 1.00 93.88 97 LEU A C 1
ATOM 755 O O . LEU A 1 97 ? 16.600 -10.261 5.948 1.00 93.88 97 LEU A O 1
ATOM 759 N N . ALA A 1 98 ? 16.884 -11.176 3.925 1.00 91.50 98 ALA A N 1
ATOM 760 C CA . ALA A 1 98 ? 15.721 -12.056 4.028 1.00 91.50 98 ALA A CA 1
ATOM 761 C C . ALA A 1 98 ? 15.751 -12.944 5.279 1.00 91.50 98 ALA A C 1
ATOM 763 O O . ALA A 1 98 ? 14.686 -13.205 5.832 1.00 91.50 98 ALA A O 1
ATOM 764 N N . GLY A 1 99 ? 16.937 -13.350 5.752 1.00 91.50 99 GLY A N 1
ATOM 765 C CA . GLY A 1 99 ? 17.116 -14.168 6.957 1.00 91.50 99 GLY A CA 1
ATOM 766 C C . GLY A 1 99 ? 16.855 -13.441 8.282 1.00 91.50 99 GLY A C 1
ATOM 767 O O . GLY A 1 99 ? 16.522 -14.092 9.265 1.00 91.50 99 GLY A O 1
ATOM 768 N N . VAL A 1 100 ? 16.937 -12.105 8.314 1.00 92.69 100 VAL A N 1
ATOM 769 C CA . VAL A 1 100 ? 16.768 -11.305 9.547 1.00 92.69 100 VAL A CA 1
ATOM 770 C C . VAL A 1 100 ? 15.283 -11.095 9.895 1.00 92.69 100 VAL A C 1
ATOM 772 O O . VAL A 1 100 ? 14.936 -10.826 11.040 1.00 92.69 100 VAL A O 1
ATOM 775 N N . ARG A 1 101 ? 14.384 -11.285 8.918 1.00 92.38 101 ARG A N 1
ATOM 776 C CA . ARG A 1 101 ? 12.917 -11.190 9.071 1.00 92.38 101 ARG A CA 1
ATOM 777 C C . ARG A 1 101 ? 12.400 -9.826 9.552 1.00 92.38 101 ARG A C 1
ATOM 779 O O . ARG A 1 101 ? 11.426 -9.768 10.294 1.00 92.38 101 ARG A O 1
ATOM 786 N N . VAL A 1 102 ? 12.988 -8.730 9.064 1.00 94.81 102 VAL A N 1
ATOM 787 C CA . VAL A 1 102 ? 12.559 -7.359 9.404 1.00 94.81 102 VAL A CA 1
ATOM 788 C C . VAL A 1 102 ? 11.730 -6.726 8.285 1.00 94.81 102 VAL A C 1
ATOM 790 O O . VAL A 1 102 ? 12.093 -6.755 7.102 1.00 94.81 102 VAL A O 1
ATOM 793 N N . GLY A 1 103 ? 10.616 -6.116 8.675 1.00 94.50 103 GLY A N 1
ATOM 794 C CA . GLY A 1 103 ? 9.799 -5.239 7.843 1.00 94.50 103 GLY A CA 1
ATOM 795 C C . GLY A 1 103 ? 9.229 -4.102 8.679 1.00 94.50 103 GLY A C 1
ATOM 796 O O . GLY A 1 103 ? 9.265 -4.153 9.908 1.00 94.50 103 GLY A O 1
ATOM 797 N N . PHE A 1 104 ? 8.728 -3.069 8.014 1.00 94.44 104 PHE A N 1
ATOM 798 C CA . PHE A 1 104 ? 8.164 -1.901 8.678 1.00 94.44 104 PHE A CA 1
ATOM 799 C C . PHE A 1 104 ? 6.946 -1.374 7.924 1.00 94.44 104 PHE A C 1
ATOM 801 O O . PHE A 1 104 ? 6.759 -1.654 6.740 1.00 94.44 104 PHE A O 1
ATOM 808 N N . GLY A 1 105 ? 6.112 -0.629 8.648 1.00 95.19 105 GLY A N 1
ATOM 809 C CA . GLY A 1 105 ? 4.919 0.016 8.120 1.00 95.19 105 GLY A CA 1
ATOM 810 C C . GLY A 1 105 ? 4.955 1.521 8.369 1.00 95.19 105 GLY A C 1
ATOM 811 O O . GLY A 1 105 ? 5.265 1.944 9.481 1.00 95.19 105 GLY A O 1
ATOM 812 N N . ILE A 1 106 ? 4.613 2.318 7.361 1.00 96.00 106 ILE A N 1
ATOM 813 C CA . ILE A 1 106 ? 4.392 3.766 7.476 1.00 96.00 106 ILE A CA 1
ATOM 814 C C . ILE A 1 106 ? 2.882 3.997 7.475 1.00 96.00 106 ILE A C 1
ATOM 816 O O . ILE A 1 106 ? 2.191 3.464 6.614 1.00 96.00 106 ILE A O 1
ATOM 820 N N . MET A 1 107 ? 2.352 4.748 8.439 1.00 95.25 107 MET A N 1
ATOM 821 C CA . MET A 1 107 ? 0.903 4.854 8.654 1.00 95.25 107 MET A CA 1
ATOM 822 C C . MET A 1 107 ? 0.462 6.301 8.845 1.00 95.25 107 MET A C 1
ATOM 824 O O . MET A 1 107 ? 1.224 7.113 9.366 1.00 95.25 107 MET A O 1
ATOM 828 N N . THR A 1 108 ? -0.780 6.601 8.461 1.00 92.38 108 THR A N 1
ATOM 829 C CA . THR A 1 108 ? -1.366 7.952 8.546 1.00 92.38 108 THR A CA 1
ATOM 830 C C . THR A 1 108 ? -1.654 8.393 9.979 1.00 92.38 108 THR A C 1
ATOM 832 O O . THR A 1 108 ? -1.415 9.542 10.329 1.00 92.38 108 THR A O 1
ATOM 835 N N . GLU A 1 109 ? -2.181 7.481 10.804 1.00 88.44 109 GLU A N 1
ATOM 836 C CA . GLU A 1 109 ? -2.854 7.812 12.067 1.00 88.44 109 GLU A CA 1
ATOM 837 C C . GLU A 1 109 ? -2.243 7.052 13.263 1.00 88.44 109 GLU A C 1
ATOM 839 O O . GLU A 1 109 ? -2.148 5.816 13.227 1.00 88.44 109 GLU A O 1
ATOM 844 N N . PRO A 1 110 ? -1.918 7.724 14.386 1.00 91.19 110 PRO A N 1
ATOM 845 C CA . PRO A 1 110 ? -1.439 7.067 15.610 1.00 91.19 110 PRO A CA 1
ATOM 846 C C . PRO A 1 110 ? -2.402 6.013 16.179 1.00 91.19 110 PRO A C 1
ATOM 848 O O . PRO A 1 110 ? -1.973 5.018 16.775 1.00 91.19 110 PRO A O 1
ATOM 851 N N . ALA A 1 111 ? -3.711 6.193 15.981 1.00 91.25 111 ALA A N 1
ATOM 852 C CA . ALA A 1 111 ? -4.727 5.238 16.422 1.00 91.25 111 ALA A CA 1
ATOM 853 C C . ALA A 1 111 ? -4.628 3.894 15.675 1.00 91.25 111 ALA A C 1
ATOM 855 O O . ALA A 1 111 ? -4.857 2.832 16.267 1.00 91.25 111 ALA A O 1
ATOM 856 N N . LEU A 1 112 ? -4.232 3.926 14.397 1.00 90.88 112 LEU A N 1
ATOM 857 C CA . LEU A 1 112 ? -4.013 2.730 13.588 1.00 90.88 112 LEU A CA 1
ATOM 858 C C . LEU A 1 112 ? -2.788 1.956 14.083 1.00 90.88 112 LEU A C 1
ATOM 860 O O . LEU A 1 112 ? -2.882 0.751 14.325 1.00 90.88 112 LEU A O 1
ATOM 864 N N . ILE A 1 113 ? -1.685 2.666 14.344 1.00 92.88 113 ILE A N 1
ATOM 865 C CA . ILE A 1 113 ? -0.475 2.092 14.952 1.00 92.88 113 ILE A CA 1
ATOM 866 C C . ILE A 1 113 ? -0.828 1.439 16.291 1.00 92.88 113 ILE A C 1
ATOM 868 O O . ILE A 1 113 ? -0.541 0.265 16.506 1.00 92.88 113 ILE A O 1
ATOM 872 N N . THR A 1 114 ? -1.521 2.164 17.172 1.00 93.31 114 THR A N 1
ATOM 873 C CA . THR A 1 114 ? -1.940 1.655 18.489 1.00 93.31 114 THR A CA 1
ATOM 874 C C . THR A 1 114 ? -2.773 0.378 18.371 1.00 93.31 114 THR A C 1
ATOM 876 O O . THR A 1 114 ? -2.599 -0.551 19.157 1.00 93.31 114 THR A O 1
ATOM 879 N N . SER A 1 115 ? -3.665 0.306 17.381 1.00 92.44 115 SER A N 1
ATOM 880 C CA . SER A 1 115 ? -4.510 -0.869 17.155 1.00 92.44 115 SER A CA 1
ATOM 881 C C . SER A 1 115 ? -3.698 -2.080 16.694 1.00 92.44 115 SER A C 1
ATOM 883 O O . SER A 1 115 ? -3.894 -3.174 17.217 1.00 92.44 115 SER A O 1
ATOM 885 N N . LEU A 1 116 ? -2.735 -1.889 15.790 1.00 91.38 116 LEU A N 1
ATOM 886 C CA . LEU A 1 116 ? -1.827 -2.953 15.343 1.00 91.38 116 LEU A CA 1
ATOM 887 C C . LEU A 1 116 ? -0.881 -3.417 16.457 1.00 91.38 116 LEU A C 1
ATOM 889 O O . LEU A 1 116 ? -0.612 -4.607 16.605 1.00 91.38 116 LEU A O 1
ATOM 893 N N . MET A 1 117 ? -0.423 -2.499 17.307 1.00 91.12 117 MET A N 1
ATOM 894 C CA . MET A 1 117 ? 0.438 -2.836 18.443 1.00 91.12 117 MET A CA 1
ATOM 895 C C . MET A 1 117 ? -0.270 -3.685 19.508 1.00 91.12 117 MET A C 1
ATOM 897 O O . MET A 1 117 ? 0.410 -4.326 20.305 1.00 91.12 117 MET A O 1
ATOM 901 N N . LYS A 1 118 ? -1.609 -3.737 19.524 1.00 93.19 118 LYS A N 1
ATOM 902 C CA . LYS A 1 118 ? -2.372 -4.643 20.402 1.00 93.19 118 LYS A CA 1
ATOM 903 C C . LYS A 1 118 ? -2.393 -6.088 19.904 1.00 93.19 118 LYS A C 1
ATOM 905 O O . LYS A 1 118 ? -2.639 -6.986 20.700 1.00 93.19 118 LYS A O 1
ATOM 910 N N . THR A 1 119 ? -2.174 -6.313 18.609 1.00 91.88 119 THR A N 1
ATOM 911 C CA . THR A 1 119 ? -2.249 -7.645 17.986 1.00 91.88 119 THR A CA 1
ATOM 912 C C . THR A 1 119 ? -0.879 -8.242 17.678 1.00 91.88 119 THR A C 1
ATOM 914 O O . THR A 1 119 ? -0.794 -9.421 17.335 1.00 91.88 119 THR A O 1
ATOM 917 N N . ARG A 1 120 ? 0.203 -7.462 17.809 1.00 88.50 120 ARG A N 1
ATOM 918 C CA . ARG A 1 120 ? 1.568 -7.957 17.593 1.00 88.50 120 ARG A CA 1
ATOM 919 C C . ARG A 1 120 ? 2.008 -8.936 18.680 1.00 88.50 120 ARG A C 1
ATOM 921 O O . ARG A 1 120 ? 1.563 -8.875 19.826 1.00 88.50 120 ARG A O 1
ATOM 928 N N . THR A 1 121 ? 2.992 -9.764 18.347 1.00 87.94 121 THR A N 1
ATOM 929 C CA . THR A 1 121 ? 3.728 -10.533 19.351 1.00 87.94 121 THR A CA 1
ATOM 930 C C . THR A 1 121 ? 4.552 -9.597 20.253 1.00 87.94 121 THR A C 1
ATOM 932 O O . THR A 1 121 ? 5.061 -8.574 19.777 1.00 87.94 121 THR A O 1
ATOM 935 N N . PRO A 1 122 ? 4.735 -9.929 21.549 1.00 85.12 122 PRO A N 1
ATOM 936 C CA . PRO A 1 122 ? 5.517 -9.102 22.476 1.00 85.12 122 PRO A CA 1
ATOM 937 C C . PRO A 1 122 ? 6.933 -8.802 21.966 1.00 85.12 122 PRO A C 1
ATOM 939 O O . PRO A 1 122 ? 7.412 -7.670 22.056 1.00 85.12 122 PRO A O 1
ATOM 942 N N . ILE A 1 123 ? 7.565 -9.810 21.360 1.00 85.44 123 ILE A N 1
ATOM 943 C CA . ILE A 1 123 ? 8.871 -9.726 20.709 1.00 85.44 123 ILE A CA 1
ATOM 944 C C . ILE A 1 123 ? 8.656 -10.044 19.226 1.00 85.44 123 ILE A C 1
ATOM 946 O O . ILE A 1 123 ? 8.225 -11.145 18.880 1.00 85.44 123 ILE A O 1
ATOM 950 N N . GLY A 1 124 ? 8.882 -9.052 18.363 1.00 84.06 124 GLY A N 1
ATOM 951 C CA . GLY A 1 124 ? 8.671 -9.158 16.911 1.00 84.06 124 GLY A CA 1
ATOM 952 C C . GLY A 1 124 ? 9.961 -9.213 16.090 1.00 84.06 124 GLY A C 1
ATOM 953 O O . GLY A 1 124 ? 9.920 -9.564 14.917 1.00 84.06 124 GLY A O 1
ATOM 954 N N . VAL A 1 125 ? 11.098 -8.882 16.701 1.00 89.31 125 VAL A N 1
ATOM 955 C CA . VAL A 1 125 ? 12.421 -8.846 16.067 1.00 89.31 125 VAL A CA 1
ATOM 956 C C . VAL A 1 125 ? 13.442 -9.417 17.044 1.00 89.31 125 VAL A C 1
ATOM 958 O O . VAL A 1 125 ? 13.309 -9.232 18.256 1.00 89.31 125 VAL A O 1
ATOM 961 N N . SER A 1 126 ? 14.426 -10.157 16.536 1.00 88.00 126 SER A N 1
ATOM 962 C CA . SER A 1 126 ? 15.495 -10.717 17.367 1.00 88.00 126 SER A CA 1
ATOM 963 C C . SER A 1 126 ? 16.492 -9.631 17.777 1.00 88.00 126 SER A C 1
ATOM 965 O O . SER A 1 126 ? 16.610 -8.608 17.111 1.00 88.00 126 SER A O 1
ATOM 967 N N . ALA A 1 127 ? 17.259 -9.867 18.844 1.00 87.75 127 ALA A N 1
ATOM 968 C CA . ALA A 1 127 ? 18.293 -8.926 19.288 1.00 87.75 127 ALA A CA 1
ATOM 969 C C . ALA A 1 127 ? 19.382 -8.681 18.227 1.00 87.75 127 ALA A C 1
ATOM 971 O O . ALA A 1 127 ? 19.927 -7.593 18.149 1.00 87.75 127 ALA A O 1
ATOM 972 N N . MET A 1 128 ? 19.671 -9.674 17.381 1.00 88.06 128 MET A N 1
ATOM 973 C CA . MET A 1 128 ? 20.612 -9.532 16.263 1.00 88.06 128 MET A CA 1
ATOM 974 C C . MET A 1 128 ? 20.098 -8.577 15.170 1.00 88.06 128 MET A C 1
ATOM 976 O O . MET A 1 128 ? 20.879 -8.095 14.358 1.00 88.06 128 MET A O 1
ATOM 980 N N . ALA A 1 129 ? 18.786 -8.350 15.125 1.00 83.94 129 ALA A N 1
ATOM 981 C CA . ALA A 1 129 ? 18.115 -7.503 14.150 1.00 83.94 129 ALA A CA 1
ATOM 982 C C . ALA A 1 129 ? 17.816 -6.081 14.661 1.00 83.94 129 ALA A C 1
ATOM 984 O O . ALA A 1 129 ? 17.340 -5.268 13.868 1.00 83.94 129 ALA A O 1
ATOM 985 N N . ALA A 1 130 ? 17.992 -5.831 15.965 1.00 74.94 130 ALA A N 1
ATOM 986 C CA . ALA A 1 130 ? 17.544 -4.632 16.677 1.00 74.94 130 ALA A CA 1
ATOM 987 C C . ALA A 1 130 ? 18.631 -3.557 16.801 1.00 74.94 130 ALA A C 1
ATOM 989 O O . ALA A 1 130 ? 19.829 -3.918 16.809 1.00 74.94 130 ALA A O 1
#

Sequence (130 aa):
MPFNADWSLLIGVICDVLKTKPRMLICSSPSHYSGPAISEKEFRQVLASIMSEALICFDEAYVEVVESSNRFSDLVILKDSGKPFIVLRTFSKAYGLAGVRVGFGIMTEPALITSLMKTRTPIGVSAMAA